Protein AF-A0A1L4BM32-F1 (afdb_monomer_lite)

Secondary structure (DSSP, 8-state):
---PPPHHHHHHHHHHHHHHHHHTT--HHHHHHHHHTTSSSTT-HHHHHHHHHHHHHHHHHHTT--HHHHHHHHHHS--S-------

Organism: Salmonella typhi (NCBI:txid90370)

Structure (mmCIF, N/CA/C/O backbone):
data_AF-A0A1L4BM32-F1
#
_entry.id   AF-A0A1L4BM32-F1
#
loop_
_atom_site.group_PDB
_atom_site.id
_atom_site.type_symbol
_atom_site.label_atom_id
_atom_site.label_alt_id
_atom_site.label_comp_id
_atom_site.label_asym_id
_atom_site.label_entity_id
_atom_site.label_seq_id
_atom_site.pdbx_PDB_ins_code
_atom_site.Cartn_x
_atom_site.Cartn_y
_atom_site.Cartn_z
_atom_site.occupancy
_atom_site.B_iso_or_equiv
_atom_site.auth_seq_id
_atom_site.auth_comp_id
_atom_site.auth_asym_id
_atom_site.auth_atom_id
_atom_site.pdbx_PDB_model_num
ATOM 1 N N . MET A 1 1 ? 0.250 29.051 -6.538 1.00 44.44 1 MET A N 1
ATOM 2 C CA . MET A 1 1 ? 1.255 28.366 -5.696 1.00 44.44 1 MET A CA 1
ATOM 3 C C . MET A 1 1 ? 0.791 26.944 -5.437 1.00 44.44 1 MET A C 1
ATOM 5 O O . MET A 1 1 ? -0.193 26.748 -4.734 1.00 44.44 1 MET A O 1
ATOM 9 N N . THR A 1 2 ? 1.445 25.955 -6.035 1.00 55.53 2 THR A N 1
ATOM 10 C CA . THR A 1 2 ? 1.257 24.537 -5.706 1.00 55.53 2 THR A CA 1
AT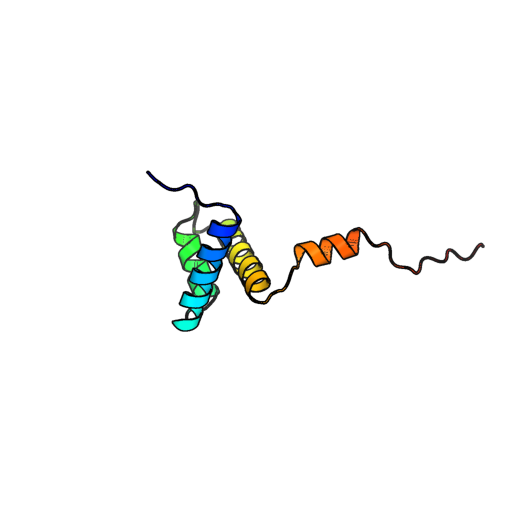OM 11 C C . THR A 1 2 ? 1.787 24.311 -4.291 1.00 55.53 2 THR A C 1
ATOM 13 O O . THR A 1 2 ? 2.986 24.396 -4.051 1.00 55.53 2 THR A O 1
ATOM 16 N N . LYS A 1 3 ? 0.896 24.100 -3.317 1.00 68.00 3 LYS A N 1
ATOM 17 C CA . LYS A 1 3 ? 1.300 23.760 -1.947 1.00 68.00 3 LYS A CA 1
ATOM 18 C C . LYS A 1 3 ? 1.904 22.353 -1.981 1.00 68.00 3 LYS A C 1
ATOM 20 O O . LYS A 1 3 ? 1.170 21.388 -2.187 1.00 68.00 3 LYS A O 1
ATOM 25 N N . THR A 1 4 ? 3.220 22.238 -1.813 1.00 79.75 4 THR A N 1
ATOM 26 C CA . THR A 1 4 ? 3.894 20.941 -1.665 1.00 79.75 4 THR A CA 1
ATOM 27 C C . THR A 1 4 ? 3.268 20.192 -0.488 1.00 79.75 4 THR A C 1
ATOM 29 O O . THR A 1 4 ? 3.153 20.734 0.613 1.00 79.75 4 THR A O 1
ATOM 32 N N . LEU A 1 5 ? 2.798 18.967 -0.726 1.00 84.94 5 LEU A N 1
ATOM 33 C CA . LEU A 1 5 ? 2.197 18.129 0.311 1.00 84.94 5 LEU A CA 1
ATOM 34 C C . LEU A 1 5 ? 3.270 17.716 1.327 1.00 84.94 5 LEU A C 1
ATOM 36 O O . LEU A 1 5 ? 4.338 17.246 0.947 1.00 84.94 5 LEU A O 1
ATOM 40 N N . THR A 1 6 ? 2.975 17.853 2.622 1.00 93.94 6 THR A N 1
ATOM 41 C CA . THR A 1 6 ? 3.796 17.221 3.666 1.00 93.94 6 THR A CA 1
ATOM 42 C C . THR A 1 6 ? 3.644 15.702 3.585 1.00 93.94 6 THR A C 1
ATOM 44 O O . THR A 1 6 ? 2.625 15.215 3.094 1.00 93.94 6 THR A O 1
ATOM 47 N N . GLN A 1 7 ? 4.599 14.935 4.123 1.00 90.06 7 GLN A N 1
ATOM 48 C CA . GLN A 1 7 ? 4.494 13.466 4.163 1.00 90.06 7 GLN A CA 1
ATOM 49 C C . GLN A 1 7 ? 3.184 12.999 4.822 1.00 90.06 7 GLN A C 1
ATOM 51 O O . GLN A 1 7 ? 2.457 12.170 4.277 1.00 90.06 7 GLN A O 1
ATOM 56 N N . GLN A 1 8 ? 2.809 13.620 5.947 1.00 91.62 8 GLN A N 1
ATOM 57 C CA . GLN A 1 8 ? 1.524 13.358 6.604 1.00 91.62 8 GLN A CA 1
ATOM 58 C C . GLN A 1 8 ? 0.327 13.745 5.722 1.00 91.62 8 GLN A C 1
ATOM 60 O O . GLN A 1 8 ? -0.697 13.063 5.725 1.00 91.62 8 GLN A O 1
ATOM 65 N N . GLY A 1 9 ? 0.433 14.843 4.969 1.00 94.31 9 GLY A N 1
ATOM 66 C CA . GLY A 1 9 ? -0.592 15.286 4.027 1.00 94.31 9 GLY A CA 1
ATOM 67 C C . GLY A 1 9 ? -0.792 14.308 2.870 1.00 94.31 9 GLY A C 1
ATOM 68 O O . GLY A 1 9 ? -1.936 14.003 2.534 1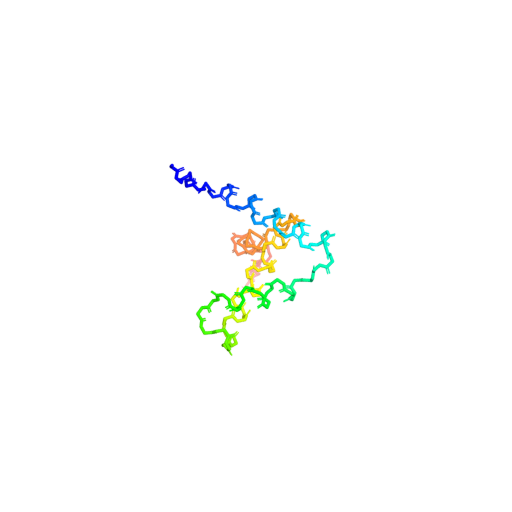.00 94.31 9 GLY A O 1
ATOM 69 N N . ALA A 1 10 ? 0.297 13.780 2.308 1.00 92.88 10 ALA A N 1
ATOM 70 C CA . ALA A 1 10 ? 0.264 12.759 1.265 1.00 92.88 10 ALA A CA 1
ATOM 71 C C . ALA A 1 10 ? -0.412 11.478 1.775 1.00 92.88 10 ALA A C 1
ATOM 73 O O . ALA A 1 10 ? -1.400 11.045 1.189 1.00 92.88 10 ALA A O 1
ATOM 74 N N . PHE A 1 11 ? 0.005 10.962 2.937 1.00 92.19 11 PHE A N 1
ATOM 75 C CA . PHE A 1 11 ? -0.627 9.785 3.544 1.00 92.19 11 PHE A CA 1
ATOM 76 C C . PHE A 1 11 ? -2.132 9.977 3.783 1.00 92.19 11 PHE A C 1
ATOM 78 O O . PHE A 1 11 ? -2.942 9.118 3.443 1.00 92.19 11 PHE A O 1
ATOM 85 N N . ARG A 1 12 ? -2.545 11.133 4.326 1.00 93.75 12 ARG A N 1
ATOM 86 C CA . ARG A 1 12 ? -3.973 11.438 4.532 1.00 93.75 12 ARG A CA 1
ATOM 87 C C . ARG A 1 12 ? -4.755 11.458 3.218 1.00 93.75 12 ARG A C 1
ATOM 89 O O . ARG A 1 12 ? -5.922 11.071 3.214 1.00 93.75 12 ARG A O 1
ATOM 96 N N . LYS A 1 13 ? -4.149 11.939 2.131 1.00 95.19 13 LYS A N 1
ATOM 97 C CA . LYS A 1 13 ? -4.770 11.971 0.802 1.00 95.19 13 LYS A CA 1
ATOM 98 C C . LYS A 1 13 ? -4.962 10.555 0.256 1.00 95.19 13 LYS A C 1
ATOM 100 O O . LYS A 1 13 ? -6.073 10.228 -0.152 1.00 95.19 13 LYS A O 1
ATOM 105 N N . GLU A 1 14 ? -3.926 9.727 0.332 1.00 95.25 14 GLU A N 1
ATOM 106 C CA . GLU A 1 14 ? -3.953 8.327 -0.104 1.00 95.25 14 GLU A CA 1
ATOM 107 C C . GLU A 1 14 ? -4.970 7.497 0.696 1.00 95.25 14 GLU A C 1
ATOM 109 O O . GLU A 1 14 ? -5.856 6.861 0.125 1.00 95.25 14 GLU A O 1
ATOM 114 N N . ARG A 1 15 ? -4.967 7.616 2.031 1.00 94.38 15 ARG A N 1
ATOM 115 C CA . ARG A 1 15 ? -5.967 6.969 2.898 1.00 94.38 15 ARG A CA 1
ATOM 116 C C . ARG A 1 15 ? -7.402 7.340 2.514 1.00 94.38 15 ARG A C 1
ATOM 118 O O . ARG A 1 15 ? -8.267 6.471 2.443 1.00 94.38 15 ARG A O 1
ATOM 125 N N . LYS A 1 16 ? -7.674 8.626 2.265 1.00 95.50 16 LYS A N 1
ATOM 126 C CA . LYS A 1 16 ? -9.006 9.081 1.829 1.00 95.50 16 LYS A CA 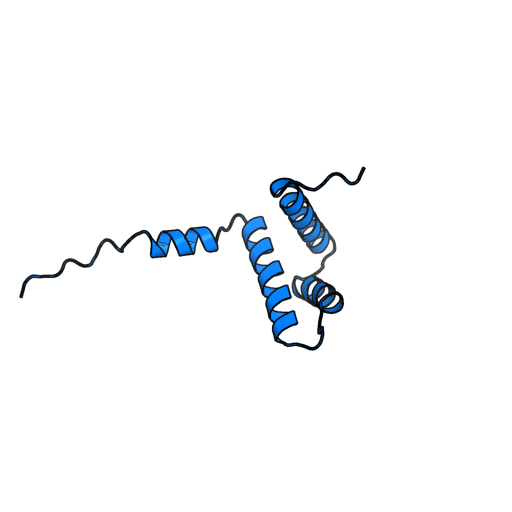1
ATOM 127 C C . LYS A 1 16 ? -9.389 8.509 0.463 1.00 95.50 16 LYS A C 1
ATOM 129 O O . LYS A 1 16 ? -10.566 8.232 0.243 1.00 95.50 16 LYS A O 1
ATOM 134 N N . ALA A 1 17 ? -8.427 8.341 -0.445 1.00 95.25 17 ALA A N 1
ATOM 135 C CA . ALA A 1 17 ? -8.672 7.742 -1.752 1.00 95.25 17 ALA A CA 1
ATOM 136 C C . ALA A 1 17 ? -9.095 6.271 -1.625 1.00 95.25 17 ALA A C 1
ATOM 138 O O . ALA A 1 17 ? -10.119 5.907 -2.204 1.00 95.25 17 ALA A O 1
ATOM 139 N N . LEU A 1 18 ? -8.395 5.473 -0.808 1.00 93.69 18 LEU A N 1
ATOM 140 C CA . LEU A 1 18 ? -8.776 4.079 -0.536 1.00 93.69 18 LEU A CA 1
ATOM 141 C C . LEU A 1 18 ? -10.148 3.970 0.136 1.00 93.69 18 LEU A C 1
ATOM 143 O O . LEU A 1 18 ? -10.993 3.199 -0.306 1.00 93.69 18 LEU A O 1
ATOM 147 N N . GLN A 1 19 ? -10.419 4.790 1.155 1.00 93.00 19 GLN A N 1
ATOM 148 C CA . GLN A 1 19 ? -11.729 4.796 1.820 1.00 93.00 19 GLN A CA 1
ATOM 149 C C . GLN A 1 19 ? -12.867 5.126 0.849 1.00 93.00 19 GLN A C 1
ATOM 151 O O . GLN A 1 19 ? -13.924 4.500 0.892 1.00 93.00 19 GLN A O 1
ATOM 156 N N . ARG A 1 20 ? -12.645 6.086 -0.058 1.00 95.94 20 ARG A N 1
ATOM 157 C CA . ARG A 1 20 ? -13.606 6.405 -1.115 1.00 95.94 20 ARG A CA 1
ATOM 158 C C . ARG A 1 20 ? -13.786 5.233 -2.078 1.00 95.94 20 ARG A C 1
ATOM 160 O O . ARG A 1 20 ? -14.915 4.986 -2.479 1.00 95.94 20 ARG A O 1
ATOM 167 N N . ALA A 1 21 ? -12.719 4.528 -2.444 1.00 94.38 21 ALA A N 1
ATOM 168 C CA . ALA A 1 21 ? -12.804 3.365 -3.322 1.00 94.38 21 ALA A CA 1
ATOM 169 C C . ALA A 1 21 ? -13.671 2.255 -2.699 1.00 94.38 21 ALA A C 1
ATOM 171 O O . ALA A 1 21 ? -14.633 1.816 -3.327 1.00 94.38 21 ALA A O 1
ATOM 172 N N . ILE A 1 22 ? -13.424 1.917 -1.429 1.00 89.12 22 ILE A N 1
ATOM 173 C CA . ILE A 1 22 ? -14.211 0.934 -0.664 1.00 89.12 22 ILE A CA 1
ATOM 174 C C . ILE A 1 22 ? -15.684 1.352 -0.577 1.00 89.12 22 ILE A C 1
ATOM 176 O O . ILE A 1 22 ? -16.573 0.546 -0.837 1.00 89.12 22 ILE A O 1
ATOM 180 N N . ALA A 1 23 ? -15.959 2.624 -0.272 1.00 93.75 23 ALA A N 1
ATOM 181 C CA . ALA A 1 23 ? -17.328 3.141 -0.198 1.00 93.75 23 ALA A CA 1
ATOM 182 C C . ALA A 1 23 ? -18.090 3.063 -1.537 1.00 93.75 23 ALA A C 1
ATOM 184 O O . ALA A 1 23 ? -19.316 3.093 -1.539 1.00 93.75 23 ALA A O 1
ATOM 185 N N . ASN A 1 24 ? -17.375 2.964 -2.662 1.00 97.12 24 ASN A N 1
ATOM 186 C CA . ASN A 1 24 ? -17.944 2.790 -4.000 1.00 97.12 24 ASN A CA 1
ATOM 187 C C . ASN A 1 24 ? -17.881 1.330 -4.491 1.00 97.12 24 ASN A C 1
ATOM 189 O O . ASN A 1 24 ? -18.112 1.078 -5.670 1.00 97.12 24 ASN A O 1
ATOM 193 N N . GLY A 1 25 ? -17.565 0.369 -3.614 1.00 95.81 25 GLY A N 1
ATOM 194 C CA . GLY A 1 25 ? -17.526 -1.055 -3.954 1.00 95.81 25 GLY A CA 1
ATOM 195 C C . GLY A 1 25 ? -16.341 -1.477 -4.827 1.00 95.81 25 GLY A C 1
ATOM 196 O O . GLY A 1 25 ? -16.390 -2.550 -5.421 1.00 95.81 25 GLY A O 1
ATOM 197 N N . LEU A 1 26 ? -15.289 -0.656 -4.921 1.00 96.19 26 LEU A N 1
ATOM 198 C CA . LEU A 1 26 ? -14.075 -1.012 -5.656 1.00 96.19 26 LEU A CA 1
ATOM 199 C C . LEU A 1 26 ? -13.200 -1.952 -4.826 1.00 96.19 26 LEU A C 1
ATOM 201 O O . LEU A 1 26 ? -12.984 -1.729 -3.631 1.00 96.19 26 LEU A O 1
ATOM 205 N N . THR A 1 27 ? -12.660 -2.975 -5.480 1.00 94.56 27 THR A N 1
ATOM 206 C CA . THR A 1 27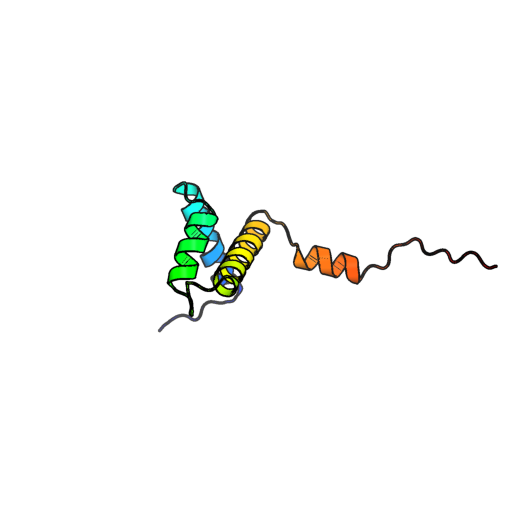 ? -11.709 -3.915 -4.884 1.00 94.56 27 THR A CA 1
ATOM 207 C C . THR A 1 27 ? -10.279 -3.388 -4.976 1.00 94.56 27 THR A C 1
ATOM 209 O O . THR A 1 27 ? -9.959 -2.535 -5.806 1.00 94.56 27 THR A O 1
ATOM 212 N N . GLU A 1 28 ? -9.372 -3.936 -4.164 1.00 93.75 28 GLU A N 1
ATOM 213 C CA . GLU A 1 28 ? -7.937 -3.642 -4.290 1.00 93.75 28 GLU A CA 1
ATOM 214 C C . GLU A 1 28 ? -7.416 -3.965 -5.693 1.00 93.75 28 GLU A C 1
ATOM 216 O O . GLU A 1 28 ? -6.638 -3.196 -6.254 1.00 93.75 28 GLU A O 1
ATOM 221 N N . LYS A 1 29 ? -7.913 -5.051 -6.300 1.00 95.44 29 LYS A N 1
ATOM 222 C CA . LYS A 1 29 ? -7.589 -5.426 -7.678 1.00 95.44 29 LYS A CA 1
ATOM 223 C C . LYS A 1 29 ? -7.955 -4.316 -8.663 1.00 95.44 29 LYS A C 1
ATOM 225 O O . LYS A 1 29 ? -7.148 -4.012 -9.536 1.00 95.44 29 LYS A O 1
ATOM 230 N N . ASP A 1 30 ? -9.125 -3.696 -8.527 1.00 97.00 30 ASP A N 1
ATOM 231 C CA . ASP A 1 30 ? -9.550 -2.612 -9.425 1.00 97.00 30 ASP A CA 1
ATOM 232 C C . ASP A 1 30 ? -8.595 -1.417 -9.338 1.00 97.00 30 ASP A C 1
ATOM 234 O O . ASP A 1 30 ? -8.183 -0.863 -10.358 1.00 97.00 30 ASP A O 1
ATOM 238 N N . ILE A 1 31 ? -8.187 -1.065 -8.116 1.00 96.56 31 ILE A N 1
ATOM 239 C CA . ILE A 1 31 ? -7.242 0.026 -7.854 1.00 96.56 31 ILE A CA 1
ATOM 240 C C . ILE A 1 31 ? -5.869 -0.306 -8.445 1.00 96.56 31 ILE A C 1
ATOM 242 O O . ILE A 1 31 ? -5.300 0.517 -9.161 1.00 96.56 31 ILE A O 1
ATOM 246 N N . VAL A 1 32 ? -5.361 -1.516 -8.199 1.00 97.25 32 VAL A N 1
ATOM 247 C CA . VAL A 1 32 ? -4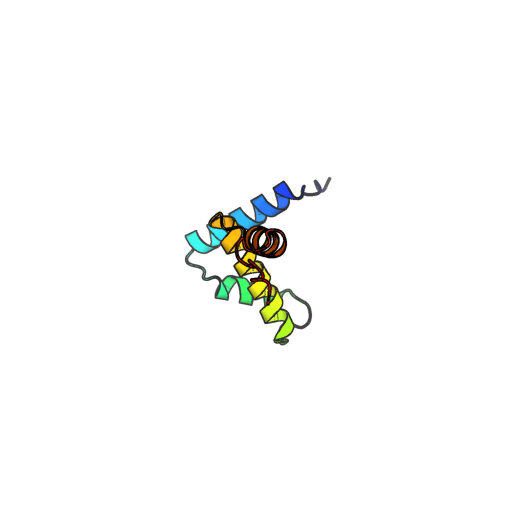.075 -1.995 -8.726 1.00 97.25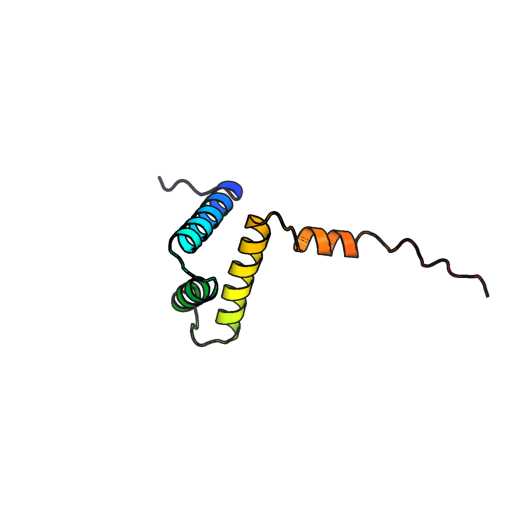 32 VAL A CA 1
ATOM 248 C C . VAL A 1 32 ? -4.066 -1.964 -10.252 1.00 97.25 32 VAL A C 1
ATOM 250 O O . VAL A 1 32 ? -3.146 -1.401 -10.840 1.00 97.25 32 VAL A O 1
ATOM 253 N N . MET A 1 33 ? -5.094 -2.505 -10.909 1.00 97.50 33 MET A N 1
ATOM 254 C CA . MET A 1 33 ? -5.170 -2.510 -12.374 1.00 97.50 33 MET A CA 1
ATOM 255 C C . MET A 1 33 ? -5.195 -1.089 -12.945 1.00 97.50 33 MET A C 1
ATOM 257 O O . MET A 1 33 ? -4.604 -0.830 -13.992 1.00 97.50 33 MET A O 1
ATOM 261 N N . GLU A 1 34 ? -5.848 -0.152 -12.262 1.00 96.94 34 GLU A N 1
ATOM 262 C CA . GLU A 1 34 ? -5.889 1.248 -12.676 1.00 96.94 34 GLU A CA 1
ATOM 263 C C . GLU A 1 34 ? -4.550 1.969 -12.417 1.00 96.94 34 GLU A C 1
ATOM 265 O O . GLU A 1 34 ? -4.132 2.798 -13.229 1.00 96.94 34 GLU A O 1
ATOM 270 N N . MET A 1 35 ? -3.826 1.618 -11.350 1.00 96.44 35 MET A N 1
ATOM 271 C CA . MET A 1 35 ? -2.455 2.085 -11.109 1.00 96.44 35 MET A CA 1
ATOM 272 C C . MET A 1 35 ? -1.493 1.591 -12.191 1.00 96.44 35 MET A C 1
ATOM 274 O O . MET A 1 35 ? -0.783 2.406 -12.776 1.00 96.44 35 MET A O 1
ATOM 278 N N . VAL A 1 36 ? -1.515 0.293 -12.511 1.00 97.81 36 VAL A N 1
ATOM 279 C CA . VAL A 1 36 ? -0.620 -0.337 -13.500 1.00 97.81 36 VAL A CA 1
ATOM 280 C C . VAL A 1 36 ? -0.710 0.349 -14.862 1.00 97.81 36 VAL A C 1
ATOM 282 O O . VAL A 1 36 ? 0.319 0.664 -15.447 1.00 97.81 36 VAL A O 1
ATOM 285 N N . LYS A 1 37 ? -1.919 0.688 -15.333 1.00 97.19 37 LYS A N 1
ATOM 286 C CA . LYS A 1 37 ? -2.129 1.410 -16.607 1.00 97.19 37 LYS A CA 1
ATOM 287 C C . LYS A 1 37 ? -1.411 2.764 -16.695 1.00 97.19 37 LYS A C 1
ATOM 289 O O . LYS A 1 37 ? -1.258 3.292 -17.790 1.00 97.19 37 LYS A O 1
ATOM 294 N N . ARG A 1 38 ? -1.056 3.366 -15.555 1.00 95.38 38 ARG A N 1
ATOM 295 C CA . ARG A 1 38 ? -0.405 4.686 -15.456 1.00 95.38 38 ARG A CA 1
ATOM 296 C C . ARG A 1 38 ? 1.092 4.592 -15.171 1.00 95.38 38 ARG A C 1
ATOM 298 O O . ARG A 1 38 ? 1.741 5.630 -15.086 1.00 95.38 38 ARG A O 1
ATOM 305 N N . MET A 1 39 ? 1.612 3.387 -14.965 1.00 95.56 39 MET A N 1
ATOM 306 C CA . MET A 1 39 ? 3.026 3.140 -14.714 1.00 95.56 39 MET A CA 1
ATOM 307 C C . MET A 1 39 ? 3.765 2.854 -16.020 1.00 95.56 39 MET A C 1
ATOM 309 O O . MET A 1 39 ? 3.165 2.484 -17.030 1.00 95.56 39 MET A O 1
ATOM 313 N N . ASP A 1 40 ? 5.087 2.978 -15.971 1.00 94.50 40 ASP A N 1
ATOM 314 C CA . ASP A 1 40 ? 5.943 2.540 -17.064 1.00 94.50 40 ASP A CA 1
ATOM 315 C C . ASP A 1 40 ? 5.871 1.008 -17.206 1.00 94.50 40 ASP A C 1
ATOM 317 O O . ASP A 1 40 ? 5.891 0.271 -16.218 1.00 94.50 40 ASP A O 1
ATOM 321 N N . ASN A 1 41 ? 5.810 0.518 -18.447 1.00 95.62 41 ASN A N 1
ATOM 322 C CA . ASN A 1 41 ? 5.709 -0.911 -18.779 1.00 95.62 41 ASN A CA 1
ATOM 323 C C . ASN A 1 41 ? 4.511 -1.618 -18.102 1.00 95.62 41 ASN A C 1
ATOM 325 O O . ASN A 1 41 ? 4.713 -2.529 -17.294 1.00 95.62 41 ASN A O 1
ATOM 329 N N . PRO A 1 42 ? 3.264 -1.233 -18.429 1.00 94.25 42 PRO A N 1
ATOM 330 C CA . PRO A 1 42 ? 2.057 -1.764 -17.787 1.00 94.25 42 PRO A CA 1
ATOM 331 C C . PRO A 1 42 ? 1.883 -3.284 -17.944 1.00 94.25 42 PRO A C 1
ATOM 333 O O . PRO A 1 42 ? 1.278 -3.920 -17.087 1.00 94.25 42 PRO A O 1
ATOM 336 N N . ASP A 1 43 ? 2.455 -3.882 -18.991 1.00 95.25 43 ASP A N 1
ATOM 337 C CA . ASP A 1 43 ? 2.356 -5.325 -19.250 1.00 95.25 43 ASP A CA 1
ATOM 338 C C . ASP A 1 43 ? 3.382 -6.159 -18.456 1.00 95.25 43 ASP A C 1
ATOM 340 O O . ASP A 1 43 ? 3.408 -7.388 -18.538 1.00 95.25 43 ASP A O 1
ATOM 344 N N . SER A 1 44 ? 4.251 -5.509 -17.676 1.00 96.31 44 SER A N 1
ATOM 345 C CA . SER A 1 44 ? 5.262 -6.188 -16.872 1.00 96.31 44 SER A CA 1
ATOM 346 C C . SER A 1 44 ? 4.676 -6.740 -15.574 1.00 96.31 44 SER A C 1
ATOM 348 O O . SER A 1 44 ? 4.073 -6.018 -14.776 1.00 96.31 44 SER A O 1
ATOM 350 N N . ALA A 1 45 ? 4.973 -8.009 -15.284 1.00 96.06 45 ALA A N 1
ATOM 351 C CA . ALA A 1 45 ? 4.668 -8.616 -13.988 1.00 96.06 45 ALA A CA 1
ATOM 352 C C . ALA A 1 45 ? 5.318 -7.852 -12.816 1.00 96.06 45 ALA A C 1
ATOM 354 O O . ALA A 1 45 ? 4.771 -7.814 -11.715 1.00 96.06 45 ALA A O 1
ATOM 355 N N . ILE A 1 46 ? 6.464 -7.202 -13.050 1.00 96.38 46 ILE A N 1
ATOM 356 C CA . ILE A 1 46 ? 7.136 -6.373 -12.040 1.00 96.38 46 ILE A CA 1
ATOM 357 C C . ILE A 1 46 ? 6.276 -5.151 -11.701 1.00 96.38 46 ILE A C 1
ATOM 359 O O . ILE A 1 46 ? 6.081 -4.856 -10.523 1.00 96.38 46 ILE A O 1
ATOM 363 N N . THR A 1 47 ? 5.722 -4.481 -12.713 1.00 96.75 47 THR A N 1
ATOM 364 C CA . THR A 1 47 ? 4.847 -3.312 -12.544 1.00 96.75 47 THR A CA 1
ATOM 365 C C . THR A 1 47 ? 3.586 -3.684 -11.765 1.00 96.75 47 THR A C 1
ATOM 367 O O . THR A 1 47 ? 3.213 -2.992 -10.814 1.00 96.75 47 THR A O 1
ATOM 370 N N . LEU A 1 48 ? 2.981 -4.833 -12.087 1.00 97.31 48 LEU A N 1
ATOM 371 C CA . LEU A 1 48 ? 1.849 -5.377 -11.334 1.00 97.31 48 LEU A CA 1
ATOM 372 C C . LEU A 1 48 ? 2.197 -5.626 -9.859 1.00 97.31 48 LEU A C 1
ATOM 374 O O . LEU A 1 48 ? 1.446 -5.209 -8.973 1.00 97.31 48 LEU A O 1
ATOM 378 N N . ASN A 1 49 ? 3.333 -6.268 -9.582 1.00 97.56 49 ASN A N 1
ATOM 379 C CA . ASN A 1 49 ? 3.762 -6.559 -8.212 1.00 97.56 49 ASN A CA 1
ATOM 380 C C . ASN A 1 49 ? 4.032 -5.278 -7.412 1.00 97.56 49 ASN A C 1
ATOM 382 O O . ASN A 1 49 ? 3.651 -5.197 -6.247 1.00 97.56 49 ASN A O 1
ATOM 386 N N . GLN A 1 50 ? 4.640 -4.263 -8.031 1.00 97.00 50 GLN A N 1
ATOM 387 C CA . GLN A 1 50 ? 4.904 -2.973 -7.388 1.00 97.00 50 GLN A CA 1
ATOM 388 C C . GLN A 1 50 ? 3.610 -2.245 -7.011 1.00 97.00 50 GLN A C 1
ATOM 390 O O . GLN A 1 50 ? 3.463 -1.807 -5.868 1.00 97.00 50 GLN A O 1
ATOM 395 N N . ALA A 1 51 ? 2.656 -2.153 -7.942 1.00 97.06 51 ALA A N 1
ATOM 396 C CA . ALA A 1 51 ? 1.347 -1.565 -7.667 1.00 97.06 51 ALA A CA 1
ATOM 397 C C . ALA A 1 51 ? 0.603 -2.339 -6.568 1.00 97.06 51 ALA A C 1
ATOM 399 O O . ALA A 1 51 ? 0.057 -1.734 -5.646 1.00 97.06 51 ALA A O 1
ATOM 400 N N . SER A 1 52 ? 0.639 -3.674 -6.629 1.00 97.25 52 SER A N 1
ATOM 401 C CA . SER A 1 52 ? -0.003 -4.539 -5.631 1.00 97.25 52 SER A CA 1
ATOM 402 C C . SER A 1 52 ? 0.588 -4.331 -4.239 1.00 97.25 52 SER A C 1
ATOM 404 O O . SER A 1 52 ? -0.154 -4.090 -3.290 1.00 97.25 52 SER A O 1
ATOM 406 N N . ALA A 1 53 ? 1.919 -4.335 -4.115 1.00 96.81 53 ALA A N 1
ATOM 407 C CA . ALA A 1 53 ? 2.603 -4.118 -2.843 1.00 96.81 53 ALA A CA 1
ATOM 408 C C . ALA A 1 53 ? 2.276 -2.744 -2.234 1.00 96.81 53 ALA A C 1
ATOM 410 O O . ALA A 1 53 ? 2.069 -2.639 -1.025 1.00 96.81 53 ALA A O 1
ATOM 411 N N . ALA A 1 54 ? 2.186 -1.698 -3.063 1.00 95.69 54 ALA A N 1
ATOM 412 C CA . ALA A 1 54 ? 1.834 -0.356 -2.610 1.00 95.69 54 ALA A CA 1
ATOM 413 C C . ALA A 1 54 ? 0.409 -0.289 -2.034 1.00 95.69 54 ALA A C 1
ATOM 415 O O . ALA A 1 54 ? 0.213 0.273 -0.953 1.00 95.69 54 ALA A O 1
ATOM 416 N N . VAL A 1 55 ? -0.572 -0.886 -2.724 1.00 96.19 55 VAL A N 1
ATOM 417 C CA . VAL A 1 55 ? -1.965 -0.937 -2.249 1.00 96.19 55 VAL A CA 1
ATOM 418 C C . VAL A 1 55 ? -2.065 -1.764 -0.970 1.00 96.19 55 VAL A C 1
ATOM 420 O O . VAL A 1 55 ? -2.582 -1.256 0.021 1.00 96.19 55 VAL A O 1
ATOM 423 N N . MET A 1 56 ? -1.491 -2.972 -0.947 1.00 95.62 56 MET A N 1
ATOM 424 C CA . MET A 1 56 ? -1.503 -3.847 0.233 1.00 95.62 56 MET A CA 1
ATOM 425 C C . MET A 1 56 ? -0.915 -3.158 1.469 1.00 95.62 56 MET A C 1
ATOM 427 O O . MET A 1 56 ? -1.517 -3.176 2.543 1.00 95.62 56 MET A O 1
ATOM 431 N N . TYR A 1 57 ? 0.244 -2.509 1.323 1.00 95.56 57 TYR A N 1
ATOM 432 C CA . TYR A 1 57 ? 0.891 -1.817 2.436 1.00 95.56 57 TYR A CA 1
ATOM 433 C C . TYR A 1 57 ? 0.034 -0.664 2.969 1.00 95.56 57 TYR A C 1
ATOM 435 O O . TYR A 1 57 ? -0.130 -0.507 4.180 1.00 95.56 57 TYR A O 1
ATOM 443 N N . LEU A 1 58 ? -0.552 0.140 2.080 1.00 95.12 58 LEU A N 1
ATOM 444 C CA . LEU A 1 58 ? -1.398 1.250 2.498 1.00 95.12 58 LEU A CA 1
ATOM 445 C C . LEU A 1 58 ? -2.715 0.773 3.131 1.00 95.12 58 LEU A C 1
ATOM 447 O O . LEU A 1 58 ? -3.170 1.398 4.094 1.00 95.12 58 LEU A O 1
ATOM 451 N N . THR A 1 59 ? -3.308 -0.323 2.644 1.00 94.00 59 THR A N 1
ATOM 452 C CA . THR A 1 59 ? -4.472 -0.956 3.282 1.00 94.00 59 THR A CA 1
ATOM 453 C C . THR A 1 59 ? -4.139 -1.385 4.708 1.00 94.00 59 THR A C 1
ATOM 455 O O . THR A 1 59 ? -4.879 -1.026 5.626 1.00 94.00 59 THR A O 1
ATOM 458 N N . ALA A 1 60 ? -3.000 -2.051 4.922 1.00 95.06 60 ALA A N 1
ATOM 459 C CA . ALA A 1 60 ? -2.547 -2.447 6.258 1.00 95.06 60 ALA A CA 1
ATOM 460 C C . ALA A 1 60 ? -2.457 -1.229 7.201 1.00 95.06 60 ALA A C 1
ATOM 462 O O . ALA A 1 60 ? -3.071 -1.207 8.271 1.00 95.06 60 ALA A O 1
ATOM 463 N N . LEU A 1 61 ? -1.826 -0.136 6.752 1.00 93.75 61 LEU A N 1
ATOM 464 C CA . LEU A 1 61 ? -1.765 1.110 7.530 1.00 93.75 61 LEU A CA 1
ATOM 465 C C . LEU A 1 61 ? -3.157 1.703 7.822 1.00 93.75 61 LEU A C 1
ATOM 467 O O . LEU A 1 61 ? -3.386 2.259 8.900 1.00 93.75 61 LEU A O 1
ATOM 471 N N . CYS A 1 62 ? -4.106 1.608 6.885 1.00 90.69 62 CYS A N 1
ATOM 472 C CA . CYS A 1 62 ? -5.484 2.063 7.097 1.00 90.69 62 CYS A CA 1
ATOM 473 C C . CYS A 1 62 ? -6.216 1.239 8.166 1.00 90.69 62 CYS A C 1
ATOM 475 O O . CYS A 1 62 ? -7.034 1.806 8.900 1.00 90.69 62 CYS A O 1
ATOM 477 N N . ASN A 1 63 ? -5.868 -0.042 8.294 1.00 92.06 63 ASN A N 1
ATOM 478 C CA . ASN A 1 63 ? -6.351 -0.961 9.325 1.00 92.06 63 ASN A CA 1
ATOM 479 C C . ASN A 1 63 ? -5.599 -0.833 10.660 1.00 92.06 63 ASN A C 1
ATOM 481 O O . ASN A 1 63 ? -5.941 -1.521 11.617 1.00 92.06 63 ASN A O 1
ATOM 485 N N . LYS A 1 64 ? -4.656 0.116 10.763 1.00 93.19 64 LYS A N 1
ATOM 486 C CA . LYS A 1 64 ? -3.773 0.333 11.925 1.00 93.19 64 LYS A CA 1
ATOM 487 C C . LYS A 1 64 ? -2.762 -0.799 12.146 1.00 93.19 64 LYS A C 1
ATOM 489 O O . LYS A 1 64 ? -2.247 -0.939 13.251 1.00 93.19 64 LYS A O 1
ATOM 494 N N . GLU A 1 65 ? -2.464 -1.565 11.106 1.00 94.75 65 GLU A N 1
ATOM 495 C CA . GLU A 1 65 ? -1.375 -2.538 11.096 1.00 94.75 65 GLU A CA 1
ATOM 496 C C . GLU A 1 65 ? -0.076 -1.834 10.684 1.00 94.75 65 GLU A C 1
ATOM 498 O O . GLU A 1 65 ? -0.090 -0.934 9.840 1.00 94.75 65 GLU A O 1
ATOM 503 N N . THR A 1 66 ? 1.056 -2.226 11.274 1.00 95.25 66 THR A N 1
ATOM 504 C CA . THR A 1 66 ? 2.365 -1.602 11.024 1.00 95.25 66 THR A CA 1
ATOM 505 C C . THR A 1 66 ? 3.413 -2.650 10.647 1.00 95.25 66 THR A C 1
ATOM 507 O O . THR A 1 66 ? 4.406 -2.804 11.356 1.00 95.25 66 THR A O 1
ATOM 510 N N . PRO A 1 67 ? 3.255 -3.345 9.504 1.00 92.94 67 PRO A N 1
ATOM 511 C CA . PRO A 1 67 ? 4.019 -4.559 9.198 1.00 92.94 67 PRO A CA 1
ATOM 512 C C . PRO A 1 67 ? 5.538 -4.345 9.143 1.00 92.94 67 PRO A C 1
ATOM 514 O O . PRO A 1 67 ? 6.301 -5.231 9.517 1.00 92.94 67 PRO A O 1
ATOM 517 N N . ILE A 1 68 ? 6.001 -3.160 8.724 1.00 94.94 68 ILE A N 1
ATOM 518 C CA . ILE A 1 68 ? 7.434 -2.824 8.757 1.00 94.94 68 ILE A CA 1
ATOM 519 C C . ILE A 1 68 ? 7.919 -2.658 10.199 1.00 94.94 68 ILE A C 1
ATOM 521 O O . ILE A 1 68 ? 8.979 -3.170 10.543 1.00 94.94 68 ILE A O 1
ATOM 525 N N . THR A 1 69 ? 7.161 -1.958 11.048 1.00 95.06 69 THR A N 1
ATOM 526 C CA . THR A 1 69 ? 7.499 -1.803 12.470 1.00 95.06 69 THR A CA 1
ATOM 527 C C . THR A 1 69 ? 7.536 -3.157 13.165 1.00 95.06 69 THR A C 1
ATOM 529 O O . THR A 1 69 ? 8.480 -3.426 13.901 1.00 95.06 69 THR A O 1
ATOM 532 N N . ASP A 1 70 ? 6.568 -4.024 12.879 1.00 93.12 70 ASP A N 1
ATOM 533 C CA . ASP A 1 70 ? 6.490 -5.365 13.457 1.00 93.12 70 ASP A CA 1
ATOM 534 C C . ASP A 1 70 ? 7.703 -6.210 13.045 1.00 93.12 70 ASP A C 1
ATOM 536 O O . ASP A 1 70 ? 8.374 -6.793 13.897 1.00 93.12 70 ASP A O 1
ATOM 540 N N . ALA A 1 71 ? 8.056 -6.198 11.755 1.00 94.12 71 ALA A N 1
ATOM 541 C CA . ALA A 1 71 ? 9.237 -6.893 11.248 1.00 94.12 71 ALA A CA 1
ATOM 542 C C . ALA A 1 71 ? 10.543 -6.348 11.849 1.00 94.12 71 ALA A C 1
ATOM 544 O O . ALA A 1 71 ? 11.405 -7.120 12.262 1.00 94.12 71 ALA A O 1
ATOM 545 N N . VAL A 1 72 ? 10.694 -5.023 11.934 1.00 95.38 72 VAL A N 1
ATOM 546 C CA . VAL A 1 72 ? 11.882 -4.388 12.526 1.00 95.38 72 VAL A CA 1
ATOM 547 C C . VAL A 1 72 ? 12.005 -4.740 14.006 1.00 95.38 72 VAL A C 1
ATOM 549 O O . VAL A 1 72 ? 13.091 -5.101 14.451 1.00 95.38 72 VAL A O 1
ATOM 552 N N . ASN A 1 73 ? 10.908 -4.695 14.762 1.00 94.12 73 ASN A N 1
ATOM 553 C CA . ASN A 1 73 ? 10.910 -5.081 16.170 1.00 94.12 73 ASN A CA 1
ATOM 554 C C . ASN A 1 73 ? 11.305 -6.551 16.348 1.00 94.12 73 ASN A C 1
ATOM 556 O O . ASN A 1 73 ? 12.110 -6.848 17.223 1.00 94.12 73 ASN A O 1
ATOM 560 N N . ALA A 1 74 ? 10.805 -7.449 15.494 1.00 91.62 74 ALA A N 1
ATOM 561 C CA . ALA A 1 74 ? 11.172 -8.863 15.526 1.00 91.62 74 ALA A CA 1
ATOM 562 C C . ALA A 1 74 ? 12.658 -9.108 15.207 1.00 91.62 74 ALA A C 1
ATOM 564 O O . ALA A 1 74 ? 13.263 -10.015 15.766 1.00 91.62 74 ALA A O 1
ATOM 565 N N . ILE A 1 75 ? 13.260 -8.299 14.329 1.00 92.56 75 ILE A N 1
ATOM 566 C CA . ILE A 1 75 ? 14.695 -8.377 14.015 1.00 92.56 75 ILE A CA 1
ATOM 567 C C . ILE A 1 75 ? 15.545 -7.826 15.169 1.00 92.56 75 ILE A C 1
ATOM 569 O O . ILE A 1 75 ? 16.597 -8.379 15.482 1.00 92.56 75 ILE A O 1
ATOM 573 N N . LEU A 1 76 ? 15.118 -6.715 15.774 1.00 90.94 76 LEU A N 1
ATOM 574 C CA . LEU A 1 76 ? 15.900 -5.989 16.778 1.00 90.94 76 LEU A CA 1
ATOM 575 C C . LEU A 1 76 ? 15.736 -6.528 18.203 1.00 90.94 76 LEU A C 1
ATOM 577 O O . LEU A 1 76 ? 16.591 -6.253 19.044 1.00 90.94 76 LEU A O 1
ATOM 581 N N . GLN A 1 77 ? 14.668 -7.272 18.494 1.00 79.38 77 GLN A N 1
ATOM 582 C CA . GLN A 1 77 ? 14.500 -7.970 19.765 1.00 79.38 77 GLN A CA 1
ATOM 583 C C . GLN A 1 77 ? 14.989 -9.416 19.614 1.00 79.38 77 GLN A C 1
ATOM 585 O O . GLN A 1 77 ? 14.273 -10.237 19.040 1.00 79.38 77 GLN A O 1
ATOM 590 N N . PRO A 1 78 ? 16.195 -9.762 20.106 1.00 56.78 78 PRO A N 1
ATOM 591 C CA . PRO A 1 78 ? 16.616 -11.153 20.136 1.00 56.78 78 PRO A CA 1
ATOM 592 C C . PRO A 1 78 ? 15.639 -11.937 21.018 1.00 56.78 78 PRO A C 1
ATOM 594 O O . PRO A 1 78 ? 15.276 -11.485 22.105 1.00 56.78 78 PRO A O 1
ATOM 597 N N . SER A 1 79 ? 15.193 -13.096 20.535 1.00 56.62 79 SER A N 1
ATOM 598 C CA . SER A 1 79 ? 14.351 -14.016 21.305 1.00 56.62 79 SER A CA 1
ATOM 599 C C . SER A 1 79 ? 14.963 -14.262 22.700 1.00 56.62 79 SER A C 1
ATOM 601 O O . SER A 1 79 ? 16.181 -14.457 22.770 1.00 56.62 79 SER A O 1
ATOM 603 N N . PRO A 1 80 ? 14.183 -14.289 23.801 1.00 55.28 80 PRO A N 1
ATOM 604 C CA . PRO A 1 80 ? 14.719 -14.528 25.144 1.00 55.28 80 PRO A CA 1
ATOM 605 C C . PRO A 1 80 ? 15.364 -15.910 25.358 1.00 55.28 80 PRO A C 1
ATOM 607 O O . PRO A 1 80 ? 15.960 -16.124 26.407 1.00 55.28 80 PRO A O 1
ATOM 610 N N . ASP A 1 81 ? 15.295 -16.836 24.397 1.00 53.97 81 ASP A N 1
ATOM 611 C CA . ASP A 1 81 ? 15.637 -18.244 24.625 1.00 53.97 81 ASP A CA 1
ATOM 612 C C . ASP A 1 81 ? 16.720 -18.786 23.683 1.00 53.97 81 ASP A C 1
ATOM 614 O O . ASP A 1 81 ? 16.503 -19.709 22.899 1.00 53.97 81 ASP A O 1
ATOM 618 N N . VAL A 1 82 ? 17.944 -18.278 23.826 1.00 53.38 82 VAL A N 1
ATOM 619 C CA . VAL A 1 82 ? 19.129 -19.128 23.629 1.00 53.38 82 VAL A CA 1
ATOM 620 C C . VAL A 1 82 ? 19.914 -19.143 24.934 1.00 53.38 82 VAL A C 1
ATOM 622 O O . VAL A 1 82 ? 20.976 -18.538 25.066 1.00 53.38 82 VAL A O 1
ATOM 625 N N . ILE A 1 83 ? 19.374 -19.853 25.927 1.00 52.78 83 ILE A N 1
ATOM 626 C CA . ILE A 1 83 ? 20.201 -20.398 27.003 1.00 52.78 83 ILE A CA 1
ATOM 627 C C . ILE A 1 83 ? 21.090 -21.447 26.333 1.00 52.78 83 ILE A C 1
ATOM 629 O O . ILE A 1 83 ? 20.678 -22.586 26.112 1.00 52.78 83 ILE A O 1
ATOM 633 N N . VAL A 1 84 ? 22.302 -21.045 25.954 1.00 54.75 84 VAL A N 1
ATOM 634 C CA . VAL A 1 84 ? 23.371 -21.987 25.623 1.00 54.75 84 VAL A CA 1
ATOM 635 C C . VAL A 1 84 ? 23.635 -22.777 26.902 1.00 54.75 84 VAL A C 1
ATOM 637 O O . VAL A 1 84 ? 24.221 -22.250 27.847 1.00 54.75 84 VAL A O 1
ATOM 640 N N . GLN A 1 85 ? 23.145 -24.015 26.974 1.00 44.34 85 GLN A N 1
ATOM 641 C CA . GLN A 1 85 ? 23.567 -24.924 28.033 1.00 44.34 85 GLN A CA 1
ATOM 642 C C . GLN A 1 85 ? 25.067 -25.191 27.835 1.00 44.34 85 GLN A C 1
ATOM 644 O O . GLN A 1 85 ? 25.464 -25.531 26.716 1.00 44.34 85 GLN A O 1
ATOM 649 N N . PRO A 1 86 ? 25.912 -24.993 28.862 1.00 55.12 86 PRO A N 1
ATOM 650 C CA . PRO A 1 86 ? 27.317 -25.346 28.758 1.00 55.12 86 PRO A CA 1
ATOM 651 C C . PRO A 1 86 ? 27.429 -26.869 28.621 1.00 55.12 86 PRO A C 1
ATOM 653 O O . PRO A 1 86 ? 26.773 -27.607 29.358 1.00 55.12 86 PRO A O 1
ATOM 656 N N . VAL A 1 87 ? 28.220 -27.295 27.634 1.00 56.97 87 VAL A N 1
ATOM 657 C CA . VAL A 1 87 ? 28.611 -28.694 27.395 1.00 56.97 87 VAL A CA 1
ATOM 658 C C . VAL A 1 87 ? 29.519 -29.177 28.519 1.00 56.97 87 VAL A C 1
ATOM 660 O O . VAL A 1 87 ? 30.395 -28.381 28.929 1.00 56.97 87 VAL A O 1
#

pLDDT: mean 88.35, std 14.69, range [44.34, 97.81]

Foldseek 3Di:
DPDPADPVRVLVVVLVVVVVCVVVVHDLVNQLLVQLVVDPPSVDPVSSVVSSVVSVCSVCVNVVHDVVVVVVCVVPDDDPDPPPDDD

Radius of gyration: 19.04 Å; chains: 1; bounding box: 47×57×48 Å

Sequence (87 aa):
MTKTLTQQGAFRKERKALQRAIANGLTEKDIVMEMVKRMDNPDSAITLNQASAAVMYLTALCNKETPITDAVNAILQPSPDVIVQPV